Protein AF-A0A7X6TC40-F1 (afdb_monomer_lite)

Radius of gyration: 21.7 Å; chains: 1; bounding box: 42×26×64 Å

Foldseek 3Di:
DFADALNDTDDDDDDPVCVVVSNVVRVVLRVQLVVLCVVVPDDDDPDDSVNSSVVSVVVVVVVVVVVVVVPCPVVVVVVVVVVVVVVVVVVD

Secondary structure (DSSP, 8-state):
-EEEETTEEEE----HHHHHHHHHHHHHHHHHHHHHHHHHSSSS----HHHHHHHHHHHHHHHHHHHHHS-THHHHHHHHHHHHHHHHHHT-

Structure (mmCIF, N/CA/C/O backbone):
data_AF-A0A7X6TC40-F1
#
_entry.id   AF-A0A7X6TC40-F1
#
loop_
_atom_site.group_PDB
_atom_site.id
_atom_site.type_symbol
_atom_site.label_atom_id
_atom_site.label_alt_id
_atom_site.label_comp_id
_atom_site.label_asym_id
_atom_site.label_entity_id
_atom_site.label_seq_id
_atom_site.pdbx_PDB_ins_code
_atom_site.Cartn_x
_atom_site.Cartn_y
_atom_site.Cartn_z
_atom_site.occupancy
_atom_site.B_iso_or_equiv
_atom_site.auth_seq_id
_atom_site.auth_comp_id
_atom_site.auth_asym_id
_atom_site.auth_atom_id
_atom_site.pdbx_PDB_model_num
ATOM 1 N N . ILE A 1 1 ? -11.763 7.470 -14.583 1.00 82.50 1 ILE A N 1
ATOM 2 C CA . ILE A 1 1 ? -10.389 7.995 -14.425 1.00 82.50 1 ILE A CA 1
ATOM 3 C C . ILE A 1 1 ? -9.427 6.953 -14.960 1.00 82.50 1 ILE A C 1
ATOM 5 O O . ILE A 1 1 ? -9.752 5.772 -14.873 1.00 82.50 1 ILE A O 1
ATOM 9 N N . GLU A 1 2 ? -8.282 7.362 -15.490 1.00 82.75 2 GLU A N 1
ATOM 10 C CA . GLU A 1 2 ? -7.186 6.435 -15.781 1.00 82.75 2 GLU A CA 1
ATOM 11 C C . GLU A 1 2 ? -6.241 6.426 -14.584 1.00 82.75 2 GLU A C 1
ATO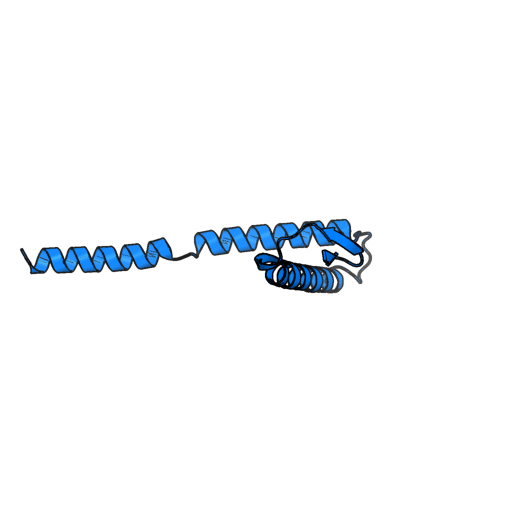M 13 O O . GLU A 1 2 ? -5.729 7.473 -14.172 1.00 82.75 2 GLU A O 1
ATOM 18 N N . LEU A 1 3 ? -6.092 5.255 -13.968 1.00 86.69 3 LEU A N 1
ATOM 19 C CA . LEU A 1 3 ? -5.228 5.060 -12.815 1.00 86.69 3 LEU A CA 1
ATOM 20 C C . LEU A 1 3 ? -3.916 4.435 -13.284 1.00 86.69 3 LEU A C 1
ATOM 22 O O . LEU A 1 3 ? -3.931 3.368 -13.891 1.00 86.69 3 LEU A O 1
ATOM 26 N N . TYR A 1 4 ? -2.799 5.107 -13.014 1.00 86.19 4 TYR A N 1
ATOM 27 C CA . TYR A 1 4 ? -1.470 4.611 -13.357 1.00 86.19 4 TYR A CA 1
ATOM 28 C C . TYR A 1 4 ? -0.945 3.691 -12.253 1.00 86.19 4 TYR A C 1
ATOM 30 O O . TYR A 1 4 ? -0.783 4.133 -11.113 1.00 86.19 4 TYR A O 1
ATOM 38 N N . LEU A 1 5 ? -0.690 2.427 -12.587 1.00 86.19 5 LEU A N 1
ATOM 39 C CA . LEU A 1 5 ? -0.216 1.404 -11.661 1.00 86.19 5 LEU A CA 1
ATOM 40 C C . LEU A 1 5 ? 0.790 0.478 -12.352 1.00 86.19 5 LEU A C 1
ATOM 42 O O . LEU A 1 5 ? 0.457 -0.120 -13.375 1.00 86.19 5 LEU A O 1
ATOM 46 N N . ALA A 1 6 ? 1.989 0.335 -11.783 1.00 79.75 6 ALA A N 1
ATOM 47 C CA . ALA A 1 6 ? 3.038 -0.573 -12.257 1.00 79.75 6 ALA A CA 1
ATOM 48 C C . ALA A 1 6 ? 3.236 -0.510 -13.789 1.00 79.75 6 ALA A C 1
ATOM 50 O O . ALA A 1 6 ? 3.116 -1.515 -14.485 1.00 79.75 6 ALA A O 1
ATOM 51 N N . GLU A 1 7 ? 3.473 0.704 -14.307 1.00 80.31 7 GLU A N 1
ATOM 52 C CA . GLU A 1 7 ? 3.716 0.997 -15.735 1.00 80.31 7 GLU A CA 1
ATOM 53 C C . GLU A 1 7 ? 2.510 0.818 -16.670 1.00 80.31 7 GLU A C 1
ATOM 55 O O . GLU A 1 7 ? 2.647 0.894 -17.891 1.00 80.31 7 GLU A O 1
ATOM 60 N N . LYS A 1 8 ? 1.303 0.623 -16.127 1.00 86.81 8 LYS A N 1
ATOM 61 C CA . LYS A 1 8 ? 0.075 0.464 -16.915 1.00 86.81 8 LYS A CA 1
ATOM 62 C C . LYS A 1 8 ? -1.027 1.409 -16.459 1.00 86.81 8 LYS A C 1
ATOM 64 O O . LYS A 1 8 ? -1.175 1.702 -15.275 1.00 86.81 8 LYS A O 1
ATOM 69 N N . TYR A 1 9 ? -1.834 1.860 -17.415 1.00 88.25 9 TYR A N 1
ATOM 70 C CA . TYR A 1 9 ? -3.045 2.627 -17.141 1.00 88.25 9 TYR A CA 1
ATOM 71 C C . TYR A 1 9 ? -4.256 1.699 -17.093 1.00 88.25 9 TYR A C 1
ATOM 73 O O . TYR A 1 9 ? -4.526 0.961 -18.039 1.00 88.25 9 TYR A O 1
ATOM 81 N N . TYR A 1 10 ? -5.002 1.766 -15.994 1.00 86.75 10 TYR A N 1
ATOM 82 C CA . TYR A 1 10 ? -6.234 1.012 -15.798 1.00 86.75 10 TYR A CA 1
ATOM 83 C C . TYR A 1 10 ? -7.435 1.968 -15.790 1.00 86.75 10 TYR A C 1
ATOM 85 O O . TYR A 1 10 ? -7.514 2.848 -14.922 1.00 86.75 10 TYR A O 1
ATOM 93 N N . PRO A 1 11 ? -8.387 1.829 -16.731 1.00 88.38 11 PRO A N 1
ATOM 94 C CA . PRO A 1 11 ? -9.592 2.645 -16.739 1.00 88.38 11 PRO A CA 1
ATOM 95 C C . PRO A 1 11 ? -10.548 2.175 -15.637 1.00 88.38 11 PRO A C 1
ATOM 97 O O . PRO A 1 11 ? -11.099 1.077 -15.691 1.00 88.38 11 PRO A O 1
ATOM 100 N N . LEU A 1 12 ? -10.775 3.023 -14.632 1.00 86.62 12 LEU A N 1
ATOM 101 C CA . LEU A 1 12 ? -11.659 2.729 -13.502 1.00 86.62 12 LEU A CA 1
ATOM 102 C C . LEU A 1 12 ? -12.808 3.739 -13.410 1.00 86.62 12 LEU A C 1
ATOM 104 O O . LEU A 1 12 ? -12.630 4.957 -13.560 1.00 86.62 12 LEU A O 1
ATOM 108 N N . ARG A 1 13 ? -14.010 3.230 -13.115 1.00 88.50 13 ARG A N 1
ATOM 109 C CA . ARG A 1 13 ? -15.192 4.043 -12.795 1.00 88.50 13 ARG A CA 1
ATOM 110 C C . ARG A 1 13 ? -15.228 4.310 -11.290 1.00 88.50 13 ARG A C 1
ATOM 112 O O . ARG A 1 13 ? -15.741 3.504 -10.523 1.00 88.50 13 ARG A O 1
ATOM 119 N N . ILE A 1 14 ? -14.667 5.444 -10.875 1.00 85.88 14 ILE A N 1
ATOM 120 C CA . ILE A 1 14 ? -14.573 5.863 -9.469 1.00 85.88 14 ILE A CA 1
ATOM 121 C C . ILE A 1 14 ? -15.436 7.110 -9.249 1.00 85.88 14 ILE A C 1
ATOM 123 O O . ILE A 1 14 ? -15.484 8.002 -10.096 1.00 85.88 14 ILE A O 1
ATOM 127 N N . LYS A 1 15 ? -16.133 7.176 -8.106 1.00 89.94 15 LYS A N 1
ATOM 128 C CA . LYS A 1 15 ? -16.875 8.376 -7.690 1.00 89.94 15 LYS A CA 1
ATOM 129 C C . LYS A 1 15 ? -15.893 9.524 -7.444 1.00 89.94 15 LYS A C 1
ATOM 131 O O . LYS A 1 15 ? -14.896 9.317 -6.758 1.00 89.94 15 LYS A O 1
ATOM 136 N N . ARG A 1 16 ? -16.215 10.738 -7.906 1.00 86.44 16 ARG A N 1
ATOM 137 C CA . ARG A 1 16 ? -15.356 11.930 -7.738 1.00 86.44 16 ARG A CA 1
ATOM 138 C C . ARG A 1 16 ? -14.882 12.149 -6.297 1.00 86.44 16 ARG A C 1
ATOM 140 O O . ARG A 1 16 ? -13.717 12.451 -6.094 1.00 86.44 16 ARG A O 1
ATOM 147 N N . SER A 1 17 ? -15.736 11.901 -5.301 1.00 91.12 17 SER A N 1
ATOM 148 C CA . SER A 1 17 ? -15.380 12.043 -3.879 1.00 91.12 17 SER A CA 1
ATOM 149 C C . SER A 1 17 ? -14.272 11.100 -3.396 1.00 91.12 17 SER A C 1
ATOM 151 O O . SER A 1 17 ? -13.647 11.375 -2.380 1.00 91.12 17 SER A O 1
ATOM 153 N N . LYS A 1 18 ? -14.023 9.988 -4.097 1.00 89.75 18 LYS A N 1
ATOM 154 C CA . LYS A 1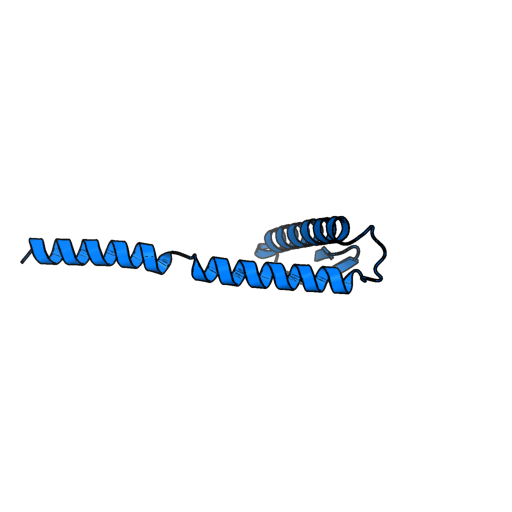 18 ? -12.978 9.012 -3.756 1.00 89.75 18 LYS A CA 1
ATOM 155 C C . LYS A 1 18 ? -11.777 9.066 -4.698 1.00 89.75 18 LYS A C 1
ATOM 157 O O . LYS A 1 18 ? -10.773 8.420 -4.421 1.00 89.75 18 LYS A O 1
ATOM 162 N N . GLU A 1 19 ? -11.864 9.805 -5.803 1.00 89.56 19 GLU A N 1
ATOM 163 C CA . GLU A 1 19 ? -10.834 9.824 -6.846 1.00 89.56 19 GLU A CA 1
ATOM 164 C C . GLU A 1 19 ? -9.451 10.186 -6.293 1.00 89.56 19 GLU A C 1
ATOM 166 O O . GLU A 1 19 ? -8.480 9.489 -6.580 1.00 89.56 19 GLU A O 1
ATOM 171 N N . GLU A 1 20 ? -9.362 11.230 -5.468 1.00 90.06 20 GLU A N 1
ATOM 172 C CA . GLU A 1 20 ? -8.088 11.673 -4.895 1.00 90.06 20 GLU A CA 1
ATOM 173 C C . GLU A 1 20 ? -7.448 10.590 -4.015 1.00 90.06 20 GLU A C 1
ATOM 175 O O . GLU A 1 20 ? -6.251 10.325 -4.126 1.00 90.06 20 GLU A O 1
ATOM 180 N N . ALA A 1 21 ? -8.252 9.905 -3.197 1.00 91.69 21 ALA A N 1
ATOM 181 C CA . ALA A 1 21 ? -7.783 8.802 -2.365 1.00 91.69 21 ALA A CA 1
ATOM 182 C C . ALA A 1 21 ? -7.254 7.638 -3.217 1.00 91.69 21 ALA A C 1
ATOM 184 O O . ALA A 1 21 ? -6.180 7.113 -2.935 1.00 91.69 21 ALA A O 1
ATOM 185 N N . TYR A 1 22 ? -7.946 7.285 -4.307 1.00 90.69 22 TYR A N 1
ATOM 186 C CA . TYR A 1 22 ? -7.467 6.267 -5.248 1.00 90.69 22 TYR A CA 1
ATOM 187 C C . TYR A 1 22 ? -6.154 6.671 -5.927 1.00 90.69 22 TYR A C 1
ATOM 189 O O . TYR A 1 22 ? -5.275 5.828 -6.093 1.00 90.69 22 TYR A O 1
ATOM 197 N N . ARG A 1 23 ? -5.982 7.949 -6.289 1.00 90.38 23 ARG A N 1
ATOM 198 C CA . ARG A 1 23 ? -4.721 8.445 -6.869 1.00 90.38 23 ARG A CA 1
ATOM 199 C C . ARG A 1 23 ? -3.568 8.377 -5.871 1.00 90.38 23 ARG A C 1
ATOM 201 O O . ARG A 1 23 ? -2.480 7.947 -6.245 1.00 90.38 23 ARG A O 1
ATOM 208 N N . LYS A 1 24 ? -3.806 8.750 -4.610 1.00 92.75 24 LYS A N 1
ATOM 209 C CA . LYS A 1 24 ? -2.813 8.620 -3.530 1.00 92.75 24 LYS A CA 1
ATOM 210 C C . LYS A 1 24 ? -2.442 7.156 -3.291 1.00 92.75 24 LYS A C 1
ATOM 212 O O . LYS A 1 24 ? -1.258 6.842 -3.258 1.00 92.75 24 LYS A O 1
ATOM 217 N N . ALA A 1 25 ? -3.429 6.262 -3.217 1.00 91.00 25 ALA A N 1
ATOM 218 C CA . ALA A 1 25 ? -3.196 4.827 -3.062 1.00 91.00 25 ALA A CA 1
ATOM 219 C C . ALA A 1 25 ? -2.375 4.245 -4.225 1.00 91.00 25 ALA A C 1
ATOM 221 O O . ALA A 1 25 ? -1.415 3.518 -3.996 1.00 91.00 25 ALA A O 1
ATOM 222 N N . ALA A 1 26 ? -2.689 4.612 -5.470 1.00 91.38 26 ALA A N 1
ATOM 223 C CA . ALA A 1 26 ? -1.912 4.171 -6.628 1.00 91.38 26 ALA A CA 1
ATOM 224 C C . ALA A 1 26 ? -0.464 4.672 -6.592 1.00 91.38 26 ALA A C 1
ATOM 226 O O . ALA A 1 26 ? 0.446 3.921 -6.936 1.00 91.38 26 ALA A O 1
ATOM 227 N N . LYS A 1 27 ? -0.236 5.913 -6.141 1.00 92.38 27 LYS A N 1
ATOM 228 C CA . LYS A 1 27 ? 1.118 6.440 -5.947 1.00 92.38 27 LYS A CA 1
ATOM 229 C C . LYS A 1 27 ? 1.898 5.608 -4.923 1.00 92.38 27 LYS A C 1
ATOM 231 O O . LYS A 1 27 ? 2.996 5.175 -5.240 1.00 92.38 27 LYS A O 1
ATOM 236 N N . LEU A 1 28 ? 1.298 5.313 -3.767 1.00 92.44 28 LEU A N 1
ATOM 237 C CA . LEU A 1 28 ? 1.923 4.478 -2.731 1.00 92.44 28 LEU A CA 1
ATOM 238 C C . LEU A 1 28 ? 2.314 3.094 -3.263 1.00 92.44 28 LEU A C 1
ATOM 240 O O . LEU A 1 28 ? 3.425 2.632 -3.021 1.00 92.44 28 LEU A O 1
ATOM 244 N N . VAL A 1 29 ? 1.432 2.453 -4.034 1.00 91.69 29 VAL A N 1
ATOM 245 C CA . VAL A 1 29 ? 1.743 1.155 -4.647 1.00 91.69 29 VAL A CA 1
ATOM 246 C C . VAL A 1 29 ? 2.883 1.273 -5.660 1.00 91.69 29 VAL A C 1
ATOM 248 O O . VAL A 1 29 ? 3.764 0.421 -5.669 1.00 91.69 29 VAL A O 1
ATOM 251 N N . ASN A 1 30 ? 2.909 2.316 -6.494 1.00 91.50 30 ASN A N 1
ATOM 252 C CA . ASN A 1 30 ? 3.989 2.518 -7.468 1.00 91.50 30 ASN A CA 1
ATOM 253 C C . ASN A 1 30 ? 5.348 2.750 -6.799 1.00 91.50 30 ASN A C 1
ATOM 255 O O . ASN A 1 30 ? 6.356 2.203 -7.255 1.00 91.50 30 ASN A O 1
ATOM 259 N N . ASP A 1 31 ? 5.368 3.531 -5.721 1.00 92.50 31 ASP A N 1
ATOM 260 C CA . ASP A 1 31 ? 6.577 3.797 -4.945 1.00 92.50 31 ASP A CA 1
ATOM 261 C C . ASP A 1 31 ? 7.092 2.487 -4.314 1.00 92.50 31 ASP A C 1
ATOM 263 O O . ASP A 1 31 ? 8.260 2.137 -4.494 1.00 92.50 31 ASP A O 1
ATOM 267 N N . ALA A 1 32 ? 6.206 1.687 -3.706 1.00 90.75 32 ALA A N 1
ATOM 268 C CA . ALA A 1 32 ? 6.547 0.378 -3.139 1.00 90.75 32 ALA A CA 1
ATOM 269 C C . ALA A 1 32 ? 7.025 -0.630 -4.202 1.00 90.75 32 ALA A C 1
ATOM 271 O O . ALA A 1 32 ? 8.024 -1.318 -4.003 1.00 90.75 32 ALA A O 1
ATOM 272 N N . VAL A 1 33 ? 6.368 -0.701 -5.365 1.00 89.12 33 VAL A N 1
ATOM 273 C CA . VAL A 1 33 ? 6.807 -1.551 -6.490 1.00 89.12 33 VAL A CA 1
ATOM 274 C C . VAL A 1 33 ? 8.206 -1.149 -6.960 1.00 89.12 33 VAL A C 1
ATOM 276 O O . VAL A 1 33 ? 9.033 -2.020 -7.227 1.00 89.12 33 VAL A O 1
ATOM 279 N N . THR A 1 34 ? 8.497 0.151 -7.023 1.00 89.25 34 THR A N 1
ATOM 280 C CA . THR A 1 34 ? 9.824 0.663 -7.398 1.00 89.25 34 THR A CA 1
ATOM 281 C C . THR A 1 34 ? 10.876 0.295 -6.354 1.00 89.25 34 THR A C 1
ATOM 283 O O . THR A 1 34 ? 11.969 -0.150 -6.702 1.00 89.25 34 THR A O 1
ATOM 286 N N . GLU A 1 35 ? 10.547 0.421 -5.071 1.00 89.31 35 GLU A N 1
ATOM 287 C CA . GLU A 1 35 ? 11.431 0.045 -3.970 1.00 89.31 35 GLU A CA 1
ATOM 288 C C . GLU A 1 35 ? 11.755 -1.453 -3.980 1.00 89.31 35 GLU A C 1
ATOM 290 O O . GLU A 1 35 ? 12.924 -1.833 -3.914 1.00 89.31 35 GLU A O 1
ATOM 295 N N . TYR A 1 36 ? 10.740 -2.308 -4.117 1.00 86.69 36 TYR A N 1
ATOM 296 C CA . TYR A 1 36 ? 10.932 -3.753 -4.216 1.00 86.69 36 TYR A CA 1
ATOM 297 C C . TYR A 1 36 ? 11.733 -4.108 -5.468 1.00 86.69 36 TYR A C 1
ATOM 299 O O . TYR A 1 36 ? 12.661 -4.910 -5.392 1.00 86.69 36 TYR A O 1
ATOM 307 N N . ARG A 1 37 ? 11.464 -3.459 -6.605 1.00 84.44 37 ARG A N 1
ATOM 308 C CA . ARG A 1 37 ? 12.270 -3.647 -7.815 1.00 84.44 37 ARG A CA 1
ATOM 309 C C . ARG A 1 37 ? 13.744 -3.317 -7.567 1.00 84.44 37 ARG A C 1
ATOM 311 O O . ARG A 1 37 ? 14.588 -4.097 -7.980 1.00 84.44 37 ARG A O 1
ATOM 318 N N . ASN A 1 38 ? 14.055 -2.229 -6.864 1.00 85.06 38 ASN A N 1
ATOM 319 C CA . ASN A 1 38 ? 15.437 -1.855 -6.540 1.00 85.06 38 ASN A CA 1
ATOM 320 C C . ASN A 1 38 ? 16.091 -2.799 -5.517 1.00 85.06 38 ASN A C 1
ATOM 322 O O . ASN A 1 38 ? 17.294 -3.042 -5.575 1.00 85.06 38 ASN A O 1
ATOM 326 N N . LYS A 1 39 ? 15.312 -3.324 -4.562 1.00 82.75 39 LYS A N 1
ATOM 327 C CA . LYS A 1 39 ? 15.788 -4.272 -3.543 1.00 82.75 39 LYS A CA 1
ATOM 328 C C . LYS A 1 39 ? 16.059 -5.663 -4.120 1.00 82.75 39 LYS A C 1
ATOM 330 O O . LYS A 1 39 ? 17.028 -6.303 -3.719 1.00 82.75 39 LYS A O 1
ATOM 335 N N . PHE A 1 40 ? 15.213 -6.124 -5.041 1.00 74.38 40 PHE A N 1
ATOM 336 C CA . PHE A 1 40 ? 15.213 -7.501 -5.548 1.00 74.38 40 PHE A CA 1
ATOM 337 C C . PHE A 1 40 ? 15.751 -7.647 -6.986 1.00 74.38 40 PHE A C 1
ATOM 339 O O . PHE A 1 40 ? 16.102 -8.753 -7.390 1.00 74.38 40 PHE A O 1
ATOM 346 N N . GLY A 1 41 ? 15.902 -6.560 -7.747 1.00 61.66 41 GLY A N 1
ATOM 347 C CA . GLY A 1 41 ? 16.681 -6.500 -8.991 1.00 61.66 41 GLY A CA 1
ATOM 348 C C . GLY A 1 41 ? 17.832 -5.520 -8.783 1.00 61.66 41 GLY A C 1
ATOM 349 O O . GLY A 1 41 ? 17.587 -4.347 -8.554 1.00 61.66 41 GLY A O 1
ATOM 350 N N . ILE A 1 42 ? 19.103 -5.934 -8.712 1.00 52.66 42 ILE A N 1
ATOM 351 C CA . ILE A 1 42 ? 19.947 -6.330 -9.855 1.00 52.66 42 ILE A CA 1
ATOM 352 C C . ILE A 1 42 ? 20.947 -7.434 -9.437 1.00 52.66 42 ILE A C 1
ATOM 354 O O . ILE A 1 42 ? 22.159 -7.225 -9.448 1.00 52.66 42 ILE A O 1
ATOM 358 N N . LYS A 1 43 ? 20.485 -8.626 -9.041 1.00 51.69 43 LYS A N 1
ATOM 359 C CA . LYS A 1 43 ? 21.356 -9.819 -8.951 1.00 51.69 43 LYS A CA 1
ATOM 360 C C . LYS A 1 43 ? 20.644 -11.077 -9.464 1.00 51.69 43 LYS A C 1
ATOM 362 O O . LYS A 1 43 ? 20.471 -12.039 -8.735 1.00 51.69 43 LYS A O 1
ATOM 367 N N . GLY A 1 44 ? 20.272 -11.051 -10.746 1.00 55.19 44 GLY A N 1
ATOM 368 C CA . GLY A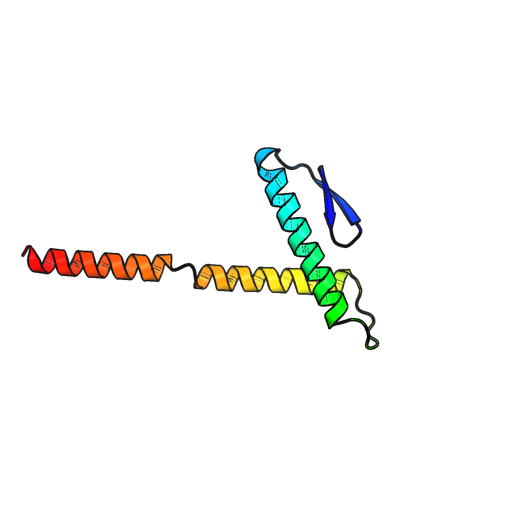 1 44 ? 20.146 -12.269 -11.559 1.00 55.19 44 GLY A CA 1
ATOM 369 C C . GLY A 1 44 ? 18.920 -13.161 -11.345 1.00 55.19 44 GLY A C 1
ATOM 370 O O . GLY A 1 44 ? 19.083 -14.375 -11.338 1.00 55.19 44 GLY A O 1
ATOM 371 N N . SER A 1 45 ? 17.714 -12.606 -11.210 1.00 55.44 45 SER A N 1
ATOM 372 C CA . SER A 1 45 ? 16.494 -13.414 -11.050 1.00 55.44 45 SER A CA 1
ATOM 373 C C . SER A 1 45 ? 15.335 -12.923 -11.920 1.00 55.44 45 SER A C 1
ATOM 375 O O . SER A 1 45 ? 15.040 -11.729 -11.948 1.00 55.44 45 SER A O 1
ATOM 377 N N . ASP A 1 46 ? 14.686 -13.874 -12.597 1.00 64.56 46 ASP A N 1
ATOM 378 C CA . ASP A 1 46 ? 13.556 -13.750 -13.532 1.00 64.56 46 ASP A CA 1
ATOM 379 C C . ASP A 1 46 ? 12.232 -13.317 -12.861 1.00 64.56 46 ASP A C 1
ATOM 381 O O . ASP A 1 46 ? 11.178 -13.889 -13.131 1.00 64.56 46 ASP A O 1
ATOM 385 N N . LEU A 1 47 ? 12.257 -12.347 -11.941 1.00 69.31 47 LEU A N 1
ATOM 386 C CA . LEU A 1 47 ? 11.023 -11.843 -11.330 1.00 69.31 47 LEU A CA 1
ATOM 387 C C . LEU A 1 47 ? 10.293 -10.913 -12.303 1.00 69.31 47 LEU A C 1
ATOM 389 O O . LEU A 1 47 ? 10.813 -9.858 -12.681 1.00 69.31 47 LEU A O 1
ATOM 393 N N . ASP A 1 48 ? 9.062 -11.281 -12.664 1.00 79.88 48 ASP A N 1
ATOM 394 C CA . ASP A 1 48 ? 8.172 -10.428 -13.449 1.00 79.88 48 ASP A CA 1
ATOM 395 C C . ASP A 1 48 ? 7.618 -9.300 -12.559 1.00 79.88 48 ASP A C 1
ATOM 397 O O . ASP A 1 48 ? 7.528 -9.393 -11.330 1.00 79.88 48 ASP A O 1
ATOM 401 N N . ILE A 1 49 ? 7.157 -8.222 -13.188 1.00 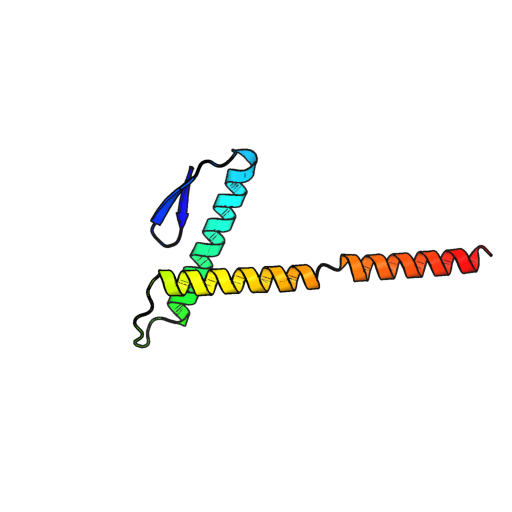81.38 49 ILE A N 1
ATOM 402 C CA . ILE A 1 49 ? 6.461 -7.121 -12.515 1.00 81.38 49 ILE A CA 1
ATOM 403 C C . ILE A 1 49 ? 5.233 -7.612 -11.733 1.00 81.38 49 ILE A C 1
ATOM 405 O O . ILE A 1 49 ? 4.836 -6.998 -10.745 1.00 81.38 49 ILE A O 1
ATOM 409 N N . LYS A 1 50 ? 4.645 -8.738 -12.154 1.00 83.44 50 LYS A N 1
ATOM 410 C CA . LYS A 1 50 ? 3.532 -9.403 -11.469 1.00 83.44 50 LYS A CA 1
ATOM 411 C C . LYS A 1 50 ? 3.948 -9.999 -10.128 1.00 83.44 50 LYS A C 1
ATOM 413 O O . LYS A 1 50 ? 3.185 -9.872 -9.174 1.00 83.44 50 LYS A O 1
ATOM 418 N N . ASP A 1 51 ? 5.138 -10.590 -10.045 1.00 86.31 51 ASP A N 1
ATOM 419 C CA . ASP A 1 51 ? 5.655 -11.171 -8.802 1.00 86.31 51 ASP A CA 1
ATOM 420 C C . ASP A 1 51 ? 5.951 -10.065 -7.791 1.00 86.31 51 ASP A C 1
ATOM 422 O O . ASP A 1 51 ? 5.541 -10.141 -6.634 1.00 86.31 51 ASP A O 1
ATOM 426 N N . ILE A 1 52 ? 6.560 -8.971 -8.257 1.00 85.56 52 ILE A N 1
ATOM 427 C CA . ILE A 1 52 ? 6.801 -7.775 -7.441 1.00 85.56 52 ILE A CA 1
ATOM 428 C C . ILE A 1 52 ? 5.474 -7.182 -6.950 1.00 85.56 52 ILE A C 1
ATOM 430 O O . ILE A 1 52 ? 5.338 -6.844 -5.774 1.00 85.56 52 ILE A O 1
ATOM 434 N N . LEU A 1 53 ? 4.468 -7.088 -7.822 1.00 88.31 53 LEU A N 1
ATOM 435 C CA . LEU A 1 53 ? 3.151 -6.581 -7.443 1.00 88.31 53 LEU A CA 1
ATOM 436 C C . LEU A 1 53 ? 2.464 -7.486 -6.408 1.00 88.31 53 LEU A C 1
ATOM 438 O O . LEU A 1 53 ? 1.837 -6.974 -5.483 1.00 88.31 53 LEU A O 1
ATOM 442 N N . ALA A 1 54 ? 2.606 -8.810 -6.527 1.00 89.38 54 ALA A N 1
ATOM 443 C CA . ALA A 1 54 ? 2.094 -9.762 -5.544 1.00 89.38 54 ALA A CA 1
ATOM 444 C C . ALA A 1 54 ? 2.790 -9.607 -4.181 1.00 89.38 54 ALA A C 1
ATOM 446 O O . ALA A 1 54 ? 2.117 -9.612 -3.148 1.00 89.38 54 ALA A O 1
ATOM 447 N N . MET A 1 55 ? 4.111 -9.393 -4.167 1.00 89.56 55 MET A N 1
ATOM 448 C CA . MET A 1 55 ? 4.864 -9.110 -2.938 1.00 89.56 55 MET A CA 1
ATOM 449 C C . MET A 1 55 ? 4.390 -7.820 -2.265 1.00 89.56 55 MET A C 1
ATOM 451 O O . MET A 1 55 ? 4.115 -7.818 -1.066 1.00 89.56 55 MET A O 1
ATOM 455 N N . VAL A 1 56 ? 4.223 -6.742 -3.036 1.00 91.69 56 VAL A N 1
ATOM 456 C CA . VAL A 1 56 ? 3.728 -5.453 -2.529 1.00 91.69 56 VAL A CA 1
ATOM 457 C C . VAL A 1 56 ? 2.296 -5.573 -2.001 1.00 91.69 56 VAL A C 1
ATOM 459 O O . VAL A 1 56 ? 1.986 -5.047 -0.934 1.00 91.69 56 VAL A O 1
ATOM 462 N N . ALA A 1 57 ? 1.422 -6.303 -2.698 1.00 92.38 57 ALA A N 1
ATOM 463 C CA . ALA A 1 57 ? 0.059 -6.553 -2.234 1.00 92.38 57 ALA A CA 1
ATOM 464 C C . ALA A 1 57 ? 0.035 -7.332 -0.909 1.00 92.38 57 ALA A C 1
ATOM 466 O O . ALA A 1 57 ? -0.731 -6.988 -0.009 1.00 92.38 57 ALA A O 1
ATOM 467 N N . CYS A 1 58 ? 0.892 -8.349 -0.773 1.00 92.25 58 CYS A N 1
ATOM 468 C CA . CYS A 1 58 ? 1.043 -9.112 0.465 1.00 92.25 58 CYS A CA 1
ATOM 469 C C . CYS A 1 58 ? 1.542 -8.226 1.615 1.00 92.25 58 CYS A C 1
ATOM 471 O O . CYS A 1 58 ? 0.978 -8.258 2.706 1.00 92.25 58 CYS A O 1
ATOM 473 N N . HIS A 1 59 ? 2.542 -7.381 1.354 1.00 91.69 59 HIS A N 1
ATOM 474 C CA . HIS A 1 59 ? 3.080 -6.448 2.339 1.00 91.69 59 HIS A CA 1
ATOM 475 C C . HIS A 1 59 ? 2.009 -5.485 2.867 1.00 91.69 59 HIS A C 1
ATOM 477 O O . HIS A 1 59 ? 1.808 -5.405 4.075 1.00 91.69 59 HIS A O 1
ATOM 483 N N . PHE A 1 60 ? 1.241 -4.843 1.982 1.00 92.56 60 PHE A N 1
ATOM 484 C CA . PHE A 1 60 ? 0.151 -3.961 2.408 1.00 92.56 60 PHE A CA 1
ATOM 485 C C . PHE A 1 60 ? -0.966 -4.702 3.152 1.00 92.56 60 PHE A C 1
ATOM 487 O O . PHE A 1 60 ? -1.570 -4.145 4.068 1.00 92.56 60 PHE A O 1
ATOM 494 N N . ALA A 1 61 ? -1.262 -5.953 2.784 1.00 92.81 61 ALA A N 1
ATOM 495 C CA . ALA A 1 61 ? -2.219 -6.767 3.529 1.00 92.81 61 ALA A CA 1
ATOM 496 C C . ALA A 1 61 ? -1.714 -7.067 4.950 1.00 92.81 61 ALA A C 1
ATOM 498 O O . ALA A 1 61 ? -2.492 -6.986 5.899 1.00 92.81 61 ALA A O 1
ATOM 499 N N . PHE A 1 62 ? -0.421 -7.358 5.105 1.00 92.38 62 PHE A N 1
ATOM 500 C CA . PHE A 1 62 ? 0.213 -7.537 6.409 1.00 92.38 62 PHE A CA 1
ATOM 501 C C . PHE A 1 62 ? 0.185 -6.247 7.241 1.00 92.38 62 PHE A C 1
ATOM 503 O O . PHE A 1 62 ? -0.286 -6.278 8.372 1.00 92.38 62 PHE A O 1
ATOM 510 N N . GLU A 1 63 ? 0.594 -5.106 6.680 1.00 90.75 63 GLU A N 1
ATOM 511 C CA . GLU A 1 63 ? 0.544 -3.812 7.379 1.00 90.75 63 GLU A CA 1
ATOM 512 C C . GLU A 1 63 ? -0.878 -3.445 7.814 1.00 90.75 63 GLU A C 1
ATOM 514 O O . GLU A 1 63 ? -1.078 -2.952 8.921 1.00 90.75 63 GLU A O 1
ATOM 519 N N . LYS A 1 64 ? -1.884 -3.733 6.979 1.00 88.56 64 LYS A N 1
ATOM 520 C CA . LYS A 1 64 ? -3.293 -3.543 7.342 1.00 88.56 64 LYS A CA 1
ATOM 521 C C . LYS A 1 64 ? -3.679 -4.384 8.559 1.00 88.56 64 LYS A C 1
ATOM 523 O O . LYS A 1 64 ? -4.356 -3.869 9.442 1.00 88.56 64 LYS A O 1
ATOM 528 N N . LEU A 1 65 ? -3.261 -5.650 8.609 1.00 88.75 65 LEU A N 1
ATOM 529 C CA . LEU A 1 65 ? -3.535 -6.532 9.748 1.00 88.75 65 LEU A CA 1
ATOM 530 C C . LEU A 1 65 ? -2.817 -6.064 11.017 1.00 88.75 65 LEU A C 1
ATOM 532 O O . LEU A 1 65 ? -3.403 -6.097 12.095 1.00 88.75 65 LEU A O 1
ATOM 536 N N . GLU A 1 66 ? -1.570 -5.610 10.906 1.00 86.94 66 GLU A N 1
ATOM 537 C CA . GLU A 1 66 ? -0.834 -5.060 12.049 1.00 86.94 66 GLU A CA 1
ATOM 538 C C . GLU A 1 66 ? -1.470 -3.757 12.550 1.00 86.94 66 GLU A C 1
ATOM 540 O O . GLU A 1 66 ? -1.643 -3.591 13.755 1.00 86.94 66 GLU A O 1
ATOM 545 N N . PHE A 1 67 ? -1.921 -2.883 11.646 1.00 81.25 67 PHE A N 1
ATOM 546 C CA . PHE A 1 67 ? -2.634 -1.656 12.004 1.00 81.25 67 PHE A CA 1
ATOM 547 C C . PHE A 1 67 ? -4.011 -1.921 12.635 1.00 81.25 67 PHE A C 1
ATOM 549 O O . PHE A 1 67 ? -4.454 -1.182 13.514 1.00 81.25 67 PHE A O 1
ATOM 556 N N . GLU A 1 68 ? -4.708 -2.977 12.209 1.00 79.38 68 GLU A N 1
ATOM 557 C CA . GLU A 1 68 ? -5.956 -3.420 12.844 1.00 79.38 68 GLU A CA 1
ATOM 558 C C . GLU A 1 68 ? -5.713 -3.948 14.264 1.00 79.38 68 GLU A C 1
ATOM 560 O O . GLU A 1 68 ? -6.527 -3.694 15.150 1.00 79.38 68 GLU A O 1
ATOM 565 N N . LYS A 1 69 ? -4.582 -4.619 14.514 1.00 69.38 69 LYS A N 1
ATOM 566 C CA . LYS A 1 69 ? -4.188 -5.053 15.865 1.00 69.38 69 LYS A CA 1
ATOM 567 C C . LYS A 1 69 ? -3.755 -3.893 16.758 1.00 69.38 69 LYS A C 1
ATOM 569 O O . LYS A 1 69 ? -4.056 -3.914 17.946 1.00 69.38 69 LYS A O 1
ATOM 574 N N . SER A 1 70 ? -3.049 -2.908 16.200 1.00 62.00 70 SER A N 1
ATOM 575 C CA . SER A 1 70 ? -2.559 -1.727 16.920 1.00 62.00 70 SER A CA 1
ATOM 576 C C . SER A 1 70 ? -3.565 -0.580 16.965 1.00 62.00 70 SER A C 1
ATOM 578 O O . SER A 1 70 ? -3.248 0.488 17.477 1.00 62.00 70 SER A O 1
ATOM 580 N N . SER A 1 71 ? -4.757 -0.734 16.380 1.00 59.19 71 SER A N 1
ATOM 581 C CA . SER A 1 71 ? -5.842 0.218 16.588 1.00 59.19 71 SER A CA 1
ATOM 582 C C . SER A 1 71 ? -6.333 0.053 18.020 1.00 59.19 71 SER A C 1
ATOM 584 O O . SER A 1 71 ? -7.284 -0.669 18.315 1.00 59.19 71 SER A O 1
ATOM 586 N N . ASP A 1 72 ? -5.629 0.768 18.891 1.00 54.56 72 ASP A N 1
ATOM 587 C CA . ASP A 1 72 ? -5.766 1.017 20.322 1.00 54.56 72 ASP A CA 1
ATOM 588 C C . ASP A 1 72 ? -7.150 1.515 20.765 1.00 54.56 72 ASP A C 1
ATOM 590 O O . ASP A 1 72 ? -7.278 2.135 21.817 1.00 54.56 72 ASP A O 1
ATOM 594 N N . GLN A 1 73 ? -8.223 1.244 20.017 1.00 57.81 73 GLN A N 1
ATOM 595 C CA . GLN A 1 73 ? -9.567 1.380 20.562 1.00 57.81 73 GLN A CA 1
ATOM 596 C C . GLN A 1 73 ? -9.703 0.508 21.804 1.00 57.81 73 GLN A C 1
ATOM 598 O O . GLN A 1 73 ? -10.229 0.986 22.793 1.00 57.81 73 GLN A O 1
ATOM 603 N N . ASN A 1 74 ? -9.139 -0.702 21.816 1.00 62.97 74 ASN A N 1
ATOM 604 C CA . ASN A 1 74 ? -9.1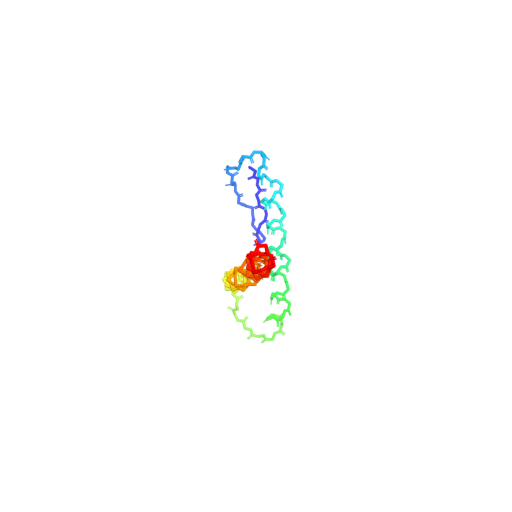78 -1.535 23.015 1.00 62.97 74 ASN A CA 1
ATOM 605 C C . ASN A 1 74 ? -8.366 -0.947 24.176 1.00 62.97 74 ASN A C 1
ATOM 607 O O . ASN A 1 74 ? -8.887 -0.903 25.279 1.00 62.97 74 ASN A O 1
ATOM 611 N N . ILE A 1 75 ? -7.149 -0.432 23.955 1.00 67.19 75 ILE A N 1
ATOM 612 C CA . ILE A 1 75 ? -6.318 0.110 25.049 1.00 67.19 75 ILE A CA 1
ATOM 613 C C . ILE A 1 75 ? -6.899 1.420 25.600 1.00 67.19 75 ILE A C 1
ATOM 615 O O . ILE A 1 75 ? -6.962 1.617 26.816 1.00 67.19 75 ILE A O 1
ATOM 619 N N . LEU A 1 76 ? -7.358 2.318 24.724 1.00 70.06 76 LEU A N 1
ATOM 620 C CA . LEU A 1 76 ? -8.000 3.564 25.140 1.00 70.06 76 LEU A CA 1
ATOM 621 C C . LEU A 1 76 ? -9.348 3.294 25.815 1.00 70.06 76 LEU A C 1
ATOM 623 O O . LEU A 1 76 ? -9.622 3.882 26.857 1.00 70.06 76 LEU A O 1
ATOM 627 N N . MET A 1 77 ? -10.161 2.376 25.282 1.00 76.06 77 MET A N 1
ATOM 628 C CA . MET A 1 77 ? -11.434 1.984 25.896 1.00 76.06 77 MET A CA 1
ATOM 629 C C . MET A 1 77 ? -11.212 1.304 27.248 1.00 76.06 77 MET A C 1
ATOM 631 O O . MET A 1 77 ? -11.940 1.584 28.194 1.00 76.06 77 MET A O 1
ATOM 635 N N . GLU A 1 78 ? -10.182 0.467 27.374 1.00 78.88 78 GLU A N 1
ATOM 636 C CA . GLU A 1 78 ? -9.814 -0.166 28.640 1.00 78.88 78 GLU A CA 1
ATOM 637 C C . GLU A 1 78 ? -9.370 0.886 29.668 1.00 78.88 78 GLU A C 1
ATOM 639 O O . GLU A 1 78 ? -9.803 0.850 30.818 1.00 78.88 78 GLU A O 1
ATOM 644 N N . SER A 1 79 ? -8.581 1.877 29.249 1.00 79.00 79 SER A N 1
ATOM 645 C CA . SER A 1 79 ? -8.152 2.984 30.116 1.00 79.00 79 SER A CA 1
ATOM 646 C C . SER A 1 79 ? -9.330 3.852 30.574 1.00 79.00 79 SER A C 1
ATOM 648 O O . SER A 1 79 ? -9.413 4.197 31.749 1.00 79.00 79 SER A O 1
ATOM 650 N N . ILE A 1 80 ? -10.272 4.158 29.676 1.00 84.38 80 ILE A N 1
ATOM 651 C CA . ILE A 1 80 ? -11.505 4.888 30.009 1.00 84.38 80 ILE A CA 1
ATOM 652 C C . ILE A 1 80 ? -12.375 4.062 30.964 1.00 84.38 80 ILE A C 1
ATOM 654 O O . ILE A 1 80 ? -12.838 4.591 31.966 1.00 84.38 80 ILE A O 1
ATOM 658 N N . SER A 1 81 ? -12.531 2.757 30.720 1.00 84.38 81 SER A N 1
ATOM 659 C CA . SER A 1 81 ? -13.323 1.880 31.594 1.00 84.38 81 SER A CA 1
ATOM 660 C C . SER A 1 81 ? -12.740 1.759 33.005 1.00 84.38 81 SER A C 1
ATOM 662 O O . SER A 1 81 ? -13.488 1.715 33.980 1.00 84.38 81 SER A O 1
ATOM 664 N N . LYS A 1 82 ? -11.405 1.755 33.137 1.00 87.44 82 LYS A N 1
ATOM 665 C CA . LYS A 1 82 ? -10.727 1.770 34.440 1.00 87.44 82 LYS A CA 1
ATOM 666 C C . LYS A 1 82 ? -11.033 3.057 35.200 1.00 87.44 82 LYS A C 1
ATOM 668 O O . LYS A 1 82 ? -11.411 2.982 36.361 1.00 87.44 82 LYS A O 1
ATOM 673 N N . LEU A 1 83 ? -10.955 4.206 34.526 1.00 87.56 83 LEU A N 1
ATOM 674 C CA . LEU A 1 83 ? -11.299 5.500 35.119 1.00 87.56 83 LEU A CA 1
ATOM 675 C C . LEU A 1 83 ? -12.776 5.577 35.534 1.00 87.56 83 LEU A C 1
ATOM 677 O O . LEU A 1 83 ? -13.064 6.065 36.623 1.00 87.56 83 LEU A O 1
ATOM 681 N N . ASP A 1 84 ? -13.703 5.064 34.718 1.00 87.88 84 ASP A N 1
ATOM 682 C CA . ASP A 1 84 ? -15.127 4.994 35.085 1.00 87.88 84 ASP A CA 1
ATOM 683 C C . ASP A 1 84 ? -15.344 4.125 36.333 1.00 87.88 84 ASP A C 1
ATOM 685 O O . ASP A 1 84 ? -16.086 4.511 37.234 1.00 87.88 84 ASP A O 1
ATOM 689 N N . THR A 1 85 ? -14.647 2.989 36.430 1.00 88.12 85 THR A N 1
ATOM 690 C CA . THR A 1 85 ? -14.751 2.087 37.589 1.00 88.12 85 THR A CA 1
ATOM 691 C C . THR A 1 85 ? -14.205 2.739 38.864 1.00 88.12 85 THR A C 1
ATOM 693 O O . THR A 1 85 ? -14.826 2.644 39.921 1.00 88.12 85 THR A O 1
ATOM 696 N N . GLU A 1 86 ? -13.069 3.438 38.772 1.00 88.19 86 GLU A N 1
ATOM 697 C CA . GLU A 1 86 ? -12.489 4.187 39.896 1.00 88.19 86 GLU A CA 1
ATOM 698 C C . GLU A 1 86 ? -13.417 5.317 40.367 1.00 88.19 86 GLU A C 1
ATOM 700 O O . GLU A 1 86 ? -13.583 5.531 41.568 1.00 88.19 86 GLU A O 1
ATOM 705 N N . LEU A 1 87 ? -14.064 6.026 39.437 1.00 87.81 87 LEU A N 1
ATOM 706 C CA . LEU A 1 87 ? -15.051 7.050 39.781 1.00 87.81 87 LEU A CA 1
ATOM 707 C C . LEU A 1 87 ? -16.279 6.437 40.465 1.00 87.81 87 LEU A C 1
ATOM 709 O O . LEU A 1 87 ? -16.724 6.963 41.485 1.00 87.81 87 LEU A O 1
ATOM 713 N N . GLU A 1 88 ? -16.810 5.323 39.957 1.00 87.94 88 GLU A N 1
ATOM 714 C CA . GLU A 1 88 ? -17.939 4.621 40.581 1.00 87.94 88 GLU A CA 1
ATOM 715 C C . GLU A 1 88 ? -17.624 4.116 41.998 1.00 87.94 88 GLU A C 1
ATOM 717 O O . GLU A 1 88 ? -18.512 4.133 42.851 1.00 87.94 88 GLU A O 1
ATOM 722 N N . GLU A 1 89 ? -16.383 3.705 42.282 1.00 87.75 89 GLU A N 1
ATOM 723 C CA . GLU A 1 89 ? -15.949 3.345 43.641 1.00 87.75 89 GLU A CA 1
ATOM 724 C C . GLU A 1 89 ? -15.889 4.550 44.588 1.00 87.75 89 GLU A C 1
ATOM 726 O O . GLU A 1 89 ? -16.221 4.410 45.762 1.00 87.75 89 GLU A O 1
ATOM 731 N N . ILE A 1 90 ? -15.503 5.732 44.099 1.00 82.12 90 ILE A N 1
ATOM 732 C CA . ILE A 1 90 ? -15.417 6.957 44.914 1.00 82.12 90 ILE A CA 1
ATOM 733 C C . ILE A 1 90 ? -16.807 7.533 45.227 1.00 82.12 90 ILE A C 1
ATOM 735 O O . ILE A 1 90 ? -16.998 8.147 46.277 1.00 82.12 90 ILE A O 1
ATOM 739 N N . PHE A 1 91 ? -17.775 7.364 44.323 1.00 74.38 91 PHE A N 1
ATOM 740 C CA . PHE A 1 91 ? -19.147 7.862 44.493 1.00 74.38 91 PHE A CA 1
ATOM 741 C C . PHE A 1 91 ? -20.087 6.886 45.231 1.00 74.38 91 PHE A C 1
ATOM 743 O O . PHE A 1 91 ? -21.289 7.159 45.320 1.00 74.38 91 PHE A O 1
ATOM 750 N N . LYS A 1 92 ? -19.561 5.780 45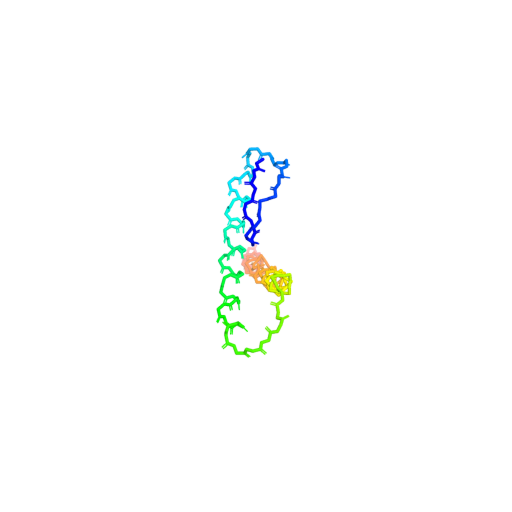.770 1.00 57.53 92 LYS A N 1
ATOM 751 C CA . LYS A 1 92 ? -20.282 4.781 46.574 1.00 57.53 92 LYS A CA 1
ATOM 752 C C . LYS A 1 92 ? -20.079 4.994 48.071 1.00 57.53 92 LYS A C 1
ATOM 754 O O . LYS A 1 92 ? -21.061 4.767 48.812 1.00 57.53 92 LYS A O 1
#

Sequence (92 aa):
IELYLAEKYYPLRIKRSKEEAYRKAAKLVNDAVTEYRNKFGIKGSDLDIKDILAMVACHFAFEKLEFEKSSDQNILMESISKLDTELEEIFK

pLDDT: mean 82.51, std 11.08, range [51.69, 92.81]